Protein AF-A0A0F2RTW0-F1 (afdb_monomer)

Secondary structure (DSSP, 8-state):
-----HHHHHHHHHHHHHHHHHHHHHTTGGGS-EEEEETTEEEEGGG-

Nearest PDB structures (foldseek):
  3lv0-assembly1_A  TM=9.560E-01  e=2.006E-03  Bartonella henselae
  6ib8-assembly1_B  TM=9.221E-01  e=1.574E-02  Escherichia coli

Sequence (48 aa):
MAVRSPILNCMIRAAEKAAKGLVRDFGELEQLQVSVKGVSDFVSQADL

Radius of gyration: 15.2 Å; Cα contacts (8 Å, |Δi|>4): 22; chains: 1; bounding box: 30×26×39 Å

pLDDT: mean 94.34, std 6.98, range [56.94, 98.12]

Foldseek 3Di:
DPDDDPVVVVVVVVVVVLVVLVVVCVVVVVPWDKDAPDDVRIDTPSND

Mean predicted aligned error: 3.98 Å

Solvent-accessible surface area (backbone atoms only — not comparable to full-atom values): 3080 Å² total; per-residue (Å²): 130,87,81,73,54,72,67,56,55,51,54,51,52,53,51,57,57,52,48,57,52,45,59,55,50,59,76,45,51,92,76,53,56,71,46,78,79,49,92,98,34,74,48,43,67,81,80,112

Structure (mmCIF, N/CA/C/O backbone):
data_AF-A0A0F2RTW0-F1
#
_entry.id   AF-A0A0F2RTW0-F1
#
loop_
_atom_site.group_PDB
_atom_site.id
_atom_site.type_symbol
_atom_site.label_atom_id
_atom_site.label_alt_id
_atom_site.label_comp_id
_atom_site.label_asym_id
_atom_site.label_entity_id
_atom_site.label_seq_id
_atom_site.pdbx_PDB_ins_code
_atom_site.Cartn_x
_atom_site.Cartn_y
_atom_site.Cartn_z
_atom_site.occupancy
_atom_site.B_iso_or_equiv
_atom_site.auth_seq_id
_atom_site.auth_comp_id
_atom_site.auth_asym_id
_atom_site.auth_atom_id
_atom_site.pdbx_PDB_model_num
ATOM 1 N N . MET A 1 1 ? 10.415 -10.139 -28.363 1.00 56.94 1 MET A N 1
ATOM 2 C CA . MET A 1 1 ? 10.223 -9.926 -26.912 1.00 56.94 1 MET A CA 1
ATOM 3 C C . MET A 1 1 ? 10.754 -8.540 -26.587 1.00 56.94 1 MET A C 1
ATOM 5 O O . MET A 1 1 ? 11.933 -8.310 -26.825 1.00 56.94 1 MET A O 1
ATOM 9 N N . ALA A 1 2 ? 9.923 -7.599 -26.141 1.00 72.56 2 ALA A N 1
ATOM 10 C CA . ALA A 1 2 ? 10.442 -6.302 -25.709 1.00 72.56 2 ALA A CA 1
ATOM 11 C C . ALA A 1 2 ? 11.259 -6.509 -24.424 1.00 72.56 2 ALA A C 1
ATOM 13 O O . ALA A 1 2 ? 10.732 -7.008 -23.428 1.00 72.56 2 ALA A O 1
ATOM 14 N N . VAL A 1 3 ? 12.550 -6.181 -24.462 1.00 81.81 3 VAL A N 1
ATOM 15 C CA . VAL A 1 3 ? 13.410 -6.237 -23.277 1.00 81.81 3 VAL A CA 1
ATOM 16 C C . VAL A 1 3 ? 13.032 -5.059 -22.387 1.00 81.81 3 VAL A C 1
ATOM 18 O O . VAL A 1 3 ? 13.168 -3.902 -22.777 1.00 81.81 3 VAL A O 1
ATOM 21 N N . ARG A 1 4 ? 12.514 -5.353 -21.195 1.00 87.00 4 ARG A N 1
ATOM 22 C CA . ARG A 1 4 ? 12.232 -4.337 -20.176 1.00 87.00 4 ARG A CA 1
ATOM 23 C C . ARG A 1 4 ? 13.547 -3.851 -19.579 1.00 87.00 4 ARG A C 1
ATOM 25 O O . ARG A 1 4 ? 14.449 -4.657 -19.344 1.00 87.00 4 ARG A O 1
ATOM 32 N N . SER A 1 5 ? 13.641 -2.554 -19.295 1.00 95.94 5 SER A N 1
ATOM 33 C CA . SER A 1 5 ? 14.802 -2.011 -18.592 1.00 95.94 5 SER A CA 1
ATOM 34 C C . SER A 1 5 ? 14.936 -2.651 -17.198 1.00 95.94 5 SER A C 1
ATOM 36 O O . SER A 1 5 ? 13.927 -3.039 -16.596 1.00 95.94 5 SER A O 1
ATOM 38 N N . PRO A 1 6 ? 16.159 -2.763 -16.649 1.00 95.44 6 PRO A N 1
ATOM 39 C CA . PRO A 1 6 ? 16.367 -3.339 -15.320 1.00 95.44 6 PRO A CA 1
ATOM 40 C C . PRO A 1 6 ? 15.531 -2.656 -14.230 1.00 95.44 6 PRO A C 1
ATOM 42 O O . PRO A 1 6 ? 14.942 -3.335 -13.392 1.00 95.44 6 PRO A O 1
ATOM 45 N N . ILE A 1 7 ? 15.406 -1.326 -14.291 1.00 97.19 7 ILE A N 1
ATOM 46 C CA . ILE A 1 7 ? 14.611 -0.553 -13.332 1.00 97.19 7 ILE A CA 1
ATOM 47 C C . ILE A 1 7 ? 13.120 -0.911 -13.398 1.00 97.19 7 ILE A C 1
ATOM 49 O O . ILE A 1 7 ? 12.501 -1.129 -12.358 1.00 97.19 7 ILE A O 1
ATOM 53 N N . LEU A 1 8 ? 12.557 -1.077 -14.603 1.00 96.81 8 LEU A N 1
ATOM 54 C CA . LEU A 1 8 ? 11.159 -1.480 -14.769 1.00 96.81 8 LEU A CA 1
ATOM 55 C C . LEU A 1 8 ? 10.907 -2.875 -14.195 1.00 96.81 8 LEU A C 1
ATOM 57 O O . LEU A 1 8 ? 9.886 -3.096 -13.550 1.00 96.81 8 LEU A O 1
ATOM 61 N N . ASN A 1 9 ? 11.845 -3.809 -14.369 1.00 95.81 9 ASN A N 1
ATOM 62 C CA . ASN A 1 9 ? 11.715 -5.142 -13.780 1.00 95.81 9 ASN A CA 1
ATOM 63 C C . ASN A 1 9 ? 11.685 -5.094 -12.245 1.00 95.81 9 ASN A C 1
ATOM 65 O O . ASN A 1 9 ? 10.903 -5.823 -11.635 1.00 95.81 9 ASN A O 1
ATOM 69 N N . CYS A 1 10 ? 12.492 -4.232 -11.619 1.00 97.31 10 CYS A N 1
ATOM 70 C CA . CYS A 1 10 ? 12.461 -4.039 -10.168 1.00 97.31 10 CYS A CA 1
ATOM 71 C C . CYS A 1 10 ? 11.130 -3.443 -9.698 1.00 97.31 10 CYS A C 1
ATOM 73 O O . CYS A 1 10 ? 10.534 -3.973 -8.762 1.00 97.31 10 CYS A O 1
ATOM 75 N N . MET A 1 11 ? 10.636 -2.395 -10.368 1.00 98.00 11 MET A N 1
ATOM 76 C CA . MET A 1 11 ? 9.362 -1.755 -10.017 1.00 98.00 11 MET A CA 1
ATOM 77 C C . MET A 1 11 ? 8.186 -2.732 -10.115 1.00 98.00 11 MET A C 1
ATOM 79 O O . MET A 1 11 ? 7.384 -2.821 -9.188 1.00 98.00 11 MET A O 1
ATOM 83 N N . ILE A 1 12 ? 8.120 -3.512 -11.200 1.00 97.06 12 ILE A N 1
ATOM 84 C CA . ILE A 1 12 ? 7.060 -4.509 -11.404 1.00 97.06 12 ILE A CA 1
ATOM 85 C C . ILE A 1 12 ? 7.100 -5.560 -10.292 1.00 97.06 12 ILE A C 1
ATOM 87 O O . ILE A 1 12 ? 6.084 -5.820 -9.656 1.00 97.06 12 ILE A O 1
ATOM 91 N N . ARG A 1 13 ? 8.280 -6.117 -9.997 1.00 97.31 13 ARG A N 1
ATOM 92 C CA . ARG A 1 13 ? 8.426 -7.134 -8.944 1.00 97.31 13 ARG A CA 1
ATOM 93 C C . ARG A 1 13 ? 8.077 -6.600 -7.556 1.00 97.31 13 ARG A C 1
ATOM 95 O O . ARG A 1 13 ? 7.507 -7.337 -6.755 1.00 97.31 13 ARG A O 1
ATOM 102 N N . ALA A 1 14 ? 8.420 -5.347 -7.260 1.00 98.06 14 ALA A N 1
ATOM 103 C CA . ALA A 1 14 ? 8.056 -4.707 -6.000 1.00 98.06 14 ALA A CA 1
ATOM 104 C C . ALA A 1 14 ? 6.530 -4.573 -5.868 1.00 98.06 14 ALA A C 1
ATOM 106 O O . ALA A 1 14 ? 5.970 -4.984 -4.851 1.00 98.06 14 ALA A O 1
ATOM 107 N N . ALA A 1 15 ? 5.858 -4.092 -6.920 1.00 98.12 15 ALA A N 1
ATOM 108 C CA . ALA A 1 15 ? 4.404 -3.960 -6.951 1.00 98.12 15 ALA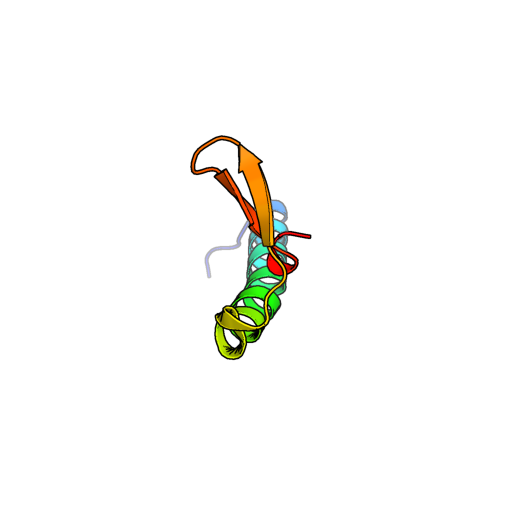 A CA 1
ATOM 109 C C . ALA A 1 15 ? 3.692 -5.320 -6.836 1.00 98.12 15 ALA A C 1
ATOM 111 O O . ALA A 1 15 ? 2.790 -5.476 -6.018 1.00 98.12 15 ALA A O 1
ATOM 112 N N . GLU A 1 16 ? 4.137 -6.333 -7.587 1.00 97.94 16 GLU A N 1
ATOM 113 C CA . GLU A 1 16 ? 3.584 -7.694 -7.518 1.00 97.94 16 GLU A CA 1
ATOM 114 C C . GLU A 1 16 ? 3.751 -8.320 -6.128 1.00 97.94 16 GLU A C 1
ATOM 116 O O . GLU A 1 16 ? 2.877 -9.055 -5.664 1.00 97.94 16 GLU A O 1
ATOM 121 N N . LYS A 1 17 ? 4.872 -8.045 -5.448 1.00 97.38 17 LYS A N 1
ATOM 122 C CA . LYS A 1 17 ? 5.113 -8.540 -4.090 1.00 97.38 17 LYS A CA 1
ATOM 123 C C . LYS A 1 17 ? 4.172 -7.883 -3.080 1.00 97.38 17 LYS A C 1
ATOM 125 O O . LYS A 1 17 ? 3.602 -8.604 -2.265 1.00 97.38 17 LYS A O 1
ATOM 130 N N . ALA A 1 18 ? 3.994 -6.564 -3.153 1.00 97.81 18 ALA A N 1
ATOM 131 C CA . ALA A 1 18 ? 3.077 -5.832 -2.279 1.00 97.81 18 ALA A CA 1
ATOM 132 C C . ALA A 1 18 ? 1.615 -6.256 -2.505 1.00 97.81 18 ALA A C 1
ATOM 134 O O . ALA A 1 18 ? 0.900 -6.555 -1.551 1.00 97.81 18 ALA A O 1
ATOM 135 N N . ALA A 1 19 ? 1.199 -6.391 -3.770 1.00 97.88 19 ALA A N 1
ATOM 136 C CA . ALA A 1 19 ? -0.171 -6.747 -4.138 1.00 97.88 19 ALA A CA 1
ATOM 137 C C . ALA A 1 19 ? -0.651 -8.060 -3.499 1.00 97.88 19 ALA A C 1
ATOM 139 O O . ALA A 1 19 ? -1.812 -8.171 -3.121 1.00 97.88 19 ALA A O 1
ATOM 140 N N . LYS A 1 20 ? 0.236 -9.051 -3.330 1.00 96.88 20 LYS A N 1
ATOM 141 C CA . LYS A 1 20 ? -0.118 -10.324 -2.680 1.00 96.88 20 LYS A CA 1
ATOM 142 C C . LYS A 1 20 ? -0.570 -10.150 -1.229 1.00 96.88 20 LYS A C 1
ATOM 144 O O . LYS A 1 20 ? -1.488 -10.847 -0.812 1.00 96.88 20 LYS A O 1
ATOM 149 N N . GLY A 1 21 ? 0.075 -9.253 -0.479 1.00 96.00 21 GLY A N 1
ATOM 150 C CA . GLY A 1 21 ? -0.322 -8.927 0.894 1.00 96.00 21 GLY A CA 1
ATOM 151 C C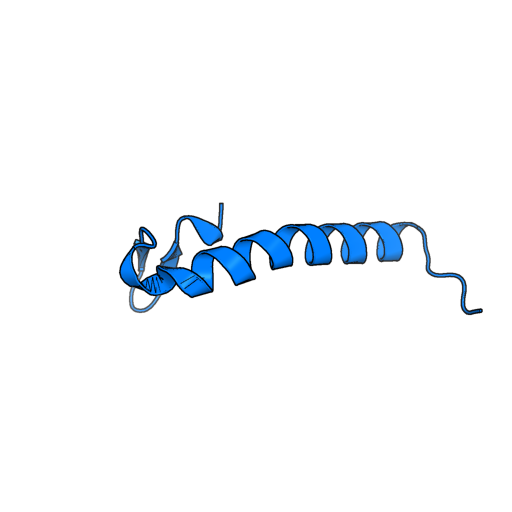 . GLY A 1 21 ? -1.671 -8.219 0.908 1.00 96.00 21 GLY A C 1
ATOM 152 O O . GLY A 1 21 ? -2.609 -8.709 1.525 1.00 96.00 21 GLY A O 1
ATOM 153 N N . LEU A 1 22 ? -1.799 -7.165 0.097 1.00 97.38 22 LEU A N 1
ATOM 154 C CA . LEU A 1 22 ? -3.030 -6.375 -0.015 1.00 97.38 22 LEU A CA 1
ATOM 155 C C . LEU A 1 22 ? -4.259 -7.227 -0.367 1.00 97.38 22 LEU A C 1
ATOM 157 O O . LEU A 1 22 ? -5.315 -7.060 0.231 1.00 97.38 22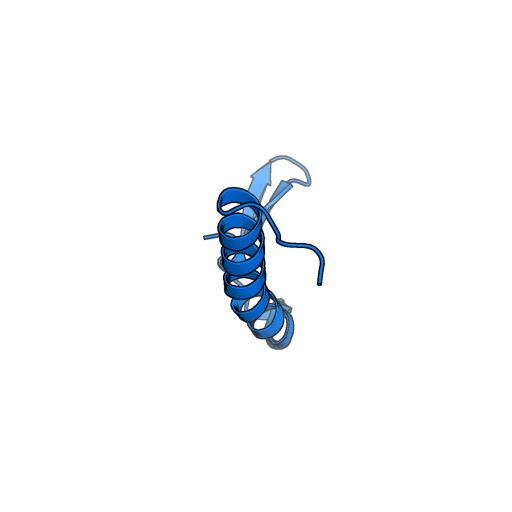 LEU A O 1
ATOM 161 N N . VAL A 1 23 ? -4.130 -8.165 -1.313 1.00 97.25 23 VAL A N 1
ATOM 162 C CA . VAL A 1 23 ? -5.239 -9.053 -1.708 1.00 97.25 23 VAL A CA 1
ATOM 163 C C . VAL A 1 23 ? -5.669 -9.969 -0.562 1.00 97.25 23 VAL A C 1
ATOM 165 O O . VAL A 1 23 ? -6.863 -10.202 -0.390 1.00 97.25 23 VAL A O 1
ATOM 168 N N . ARG A 1 24 ? -4.717 -10.492 0.219 1.00 95.50 24 ARG A N 1
ATOM 169 C CA . ARG A 1 24 ? -5.022 -11.332 1.383 1.00 95.50 24 ARG A CA 1
ATOM 170 C C . ARG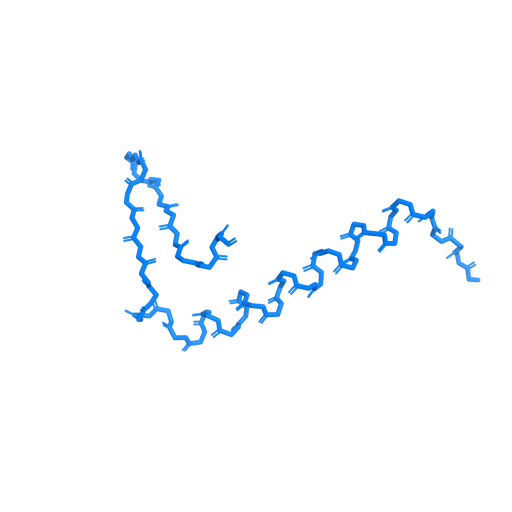 A 1 24 ? -5.722 -10.514 2.463 1.00 95.50 24 ARG A C 1
ATOM 172 O O . ARG A 1 24 ? -6.773 -10.924 2.937 1.00 95.50 24 ARG A O 1
ATOM 179 N N . 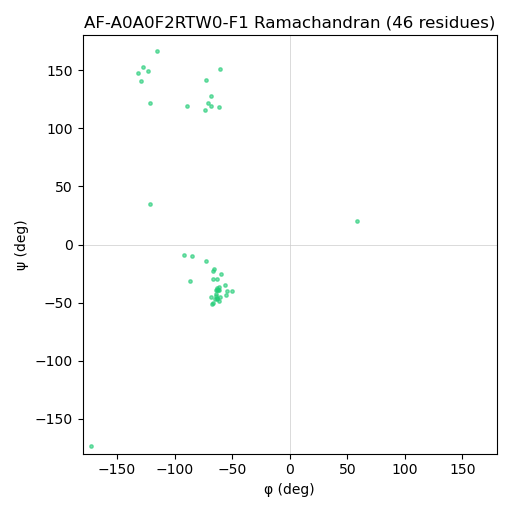ASP A 1 25 ? -5.154 -9.365 2.807 1.00 96.56 25 ASP A N 1
ATOM 180 C CA . ASP A 1 25 ? -5.638 -8.528 3.904 1.00 96.56 25 ASP A CA 1
ATOM 181 C C . ASP A 1 25 ? -7.025 -7.936 3.578 1.00 96.56 25 ASP A C 1
ATOM 183 O O . ASP A 1 25 ? -7.870 -7.799 4.459 1.00 96.56 25 ASP A O 1
ATOM 187 N N . PHE A 1 26 ? -7.327 -7.703 2.293 1.00 95.88 26 PHE A N 1
ATOM 188 C CA . PHE A 1 26 ? -8.673 -7.341 1.836 1.00 95.88 26 PHE A CA 1
ATOM 189 C C . PHE A 1 26 ? -9.720 -8.440 2.093 1.00 95.88 26 PHE A C 1
ATOM 191 O O . PHE A 1 26 ? -10.890 -8.135 2.312 1.00 95.88 26 PHE A O 1
ATOM 198 N N . GLY A 1 27 ? -9.320 -9.715 2.093 1.00 95.69 27 GLY A N 1
ATOM 199 C CA . GLY A 1 27 ? -10.210 -10.830 2.429 1.00 95.69 27 GLY A CA 1
ATOM 200 C C . GLY A 1 27 ? -10.680 -10.823 3.889 1.00 95.69 27 GLY A C 1
ATOM 201 O O . GLY A 1 27 ? -11.723 -11.397 4.191 1.00 95.69 27 GLY A O 1
ATOM 202 N N . GLU A 1 28 ? -9.951 -10.139 4.774 1.00 95.06 28 GLU A N 1
ATOM 203 C CA . GLU A 1 28 ? -10.233 -10.015 6.209 1.00 95.06 28 GLU A CA 1
ATOM 204 C C . GLU A 1 28 ? -10.407 -8.539 6.613 1.00 95.06 28 GLU A C 1
ATOM 206 O O . GLU A 1 28 ? -10.039 -8.132 7.713 1.00 95.06 28 GLU A O 1
ATOM 211 N N . LEU A 1 29 ? -10.979 -7.722 5.718 1.00 94.06 29 LEU A N 1
ATOM 212 C CA . LEU A 1 29 ? -11.031 -6.259 5.835 1.00 94.06 29 LEU A CA 1
ATOM 213 C C . LEU A 1 29 ? -11.551 -5.752 7.190 1.00 94.06 29 LEU A C 1
ATOM 215 O O . LEU A 1 29 ? -11.019 -4.790 7.733 1.00 94.06 29 LEU A O 1
ATOM 219 N N . GLU A 1 30 ? -12.576 -6.397 7.745 1.00 94.62 30 GLU A N 1
ATOM 220 C CA . GLU A 1 30 ? -13.180 -6.008 9.029 1.00 94.62 30 GLU A CA 1
ATOM 221 C C . GLU A 1 30 ? -12.236 -6.196 10.227 1.00 94.62 30 GLU A C 1
ATOM 223 O O . GLU A 1 30 ? -12.413 -5.550 11.258 1.00 94.62 30 GLU A O 1
ATOM 228 N N . GLN A 1 31 ? -11.236 -7.072 10.097 1.00 94.25 31 GLN A N 1
ATOM 229 C CA . GLN A 1 31 ? -10.214 -7.328 11.116 1.00 94.25 31 GLN A CA 1
ATOM 230 C C . GLN A 1 31 ? -8.972 -6.451 10.925 1.00 94.25 31 GLN A C 1
ATOM 232 O O . GLN A 1 31 ? -8.084 -6.434 11.784 1.00 94.25 31 GLN A O 1
ATOM 237 N N . LEU A 1 32 ? -8.884 -5.728 9.804 1.00 95.31 32 LEU A N 1
ATOM 238 C CA . LEU A 1 32 ? -7.717 -4.928 9.483 1.00 95.31 32 LEU A CA 1
ATOM 239 C C . LEU A 1 32 ? -7.642 -3.714 10.410 1.00 95.31 32 LEU A C 1
ATOM 241 O O . LEU A 1 32 ? -8.543 -2.877 10.466 1.00 95.31 32 LEU A O 1
ATOM 245 N N . GLN A 1 33 ? -6.535 -3.607 11.140 1.00 95.50 33 GLN A N 1
ATOM 246 C CA . GLN A 1 33 ? 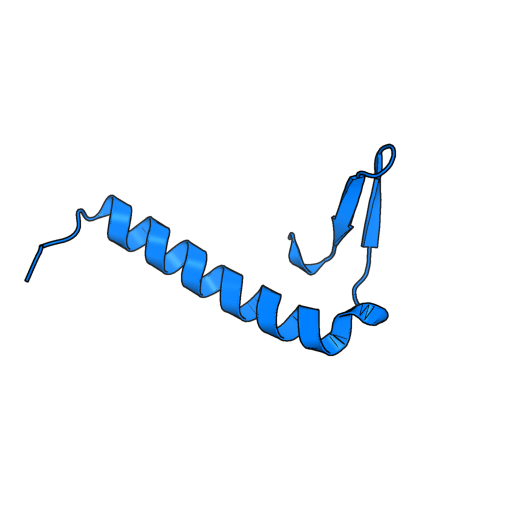-6.315 -2.483 12.040 1.00 95.50 33 GLN A CA 1
ATOM 247 C C . GLN A 1 33 ? -6.125 -1.202 11.230 1.00 95.50 33 GLN A C 1
ATOM 249 O O . GLN A 1 33 ? -5.278 -1.147 10.336 1.00 95.50 33 GLN A O 1
ATOM 254 N N . VAL A 1 34 ? -6.896 -0.171 11.575 1.00 96.19 34 VAL A N 1
ATOM 255 C CA . VAL A 1 34 ? -6.868 1.143 10.928 1.00 96.19 34 VAL A CA 1
ATOM 256 C C . VAL A 1 34 ? -6.588 2.251 11.937 1.00 96.19 34 VAL A C 1
ATOM 258 O O . VAL A 1 34 ? -6.956 2.172 13.107 1.00 96.19 34 VAL A O 1
ATOM 261 N N . SER A 1 35 ? -5.931 3.307 11.474 1.00 96.75 35 SER A N 1
ATOM 262 C CA . SER A 1 35 ? -5.665 4.538 12.214 1.00 96.75 35 SER A CA 1
ATOM 263 C C . SER A 1 35 ? -6.024 5.751 11.364 1.00 96.75 35 SER A C 1
ATOM 265 O O . SER A 1 35 ? -5.899 5.734 10.139 1.00 96.75 35 SER A O 1
ATOM 267 N N . VAL A 1 36 ? -6.467 6.822 12.018 1.00 96.94 36 VAL A N 1
ATOM 268 C CA . VAL A 1 36 ? -6.812 8.084 11.356 1.00 96.94 36 VAL A CA 1
ATOM 269 C C . VAL A 1 36 ? -5.566 8.962 11.293 1.00 96.94 36 VAL A C 1
ATOM 271 O O . VAL A 1 36 ? -5.013 9.322 12.330 1.00 96.94 36 VAL A O 1
ATOM 274 N N . LYS A 1 37 ? -5.130 9.317 10.082 1.00 95.62 37 LYS A N 1
ATOM 275 C CA . LYS A 1 37 ? -4.051 10.294 9.859 1.00 95.62 37 LYS A CA 1
ATOM 276 C C . LYS A 1 37 ? -4.588 11.726 9.820 1.00 95.62 37 LYS A C 1
ATOM 278 O O . LYS A 1 37 ? -3.893 12.656 10.221 1.00 95.62 37 LYS A O 1
ATOM 283 N N . GLY A 1 38 ? -5.824 11.902 9.352 1.00 95.56 38 GLY A N 1
ATOM 284 C CA . GLY A 1 38 ? -6.487 13.196 9.213 1.00 95.56 38 GLY A CA 1
ATOM 285 C C . GLY A 1 38 ? -7.956 13.057 8.817 1.00 95.56 38 GLY A C 1
ATOM 286 O O . GLY A 1 38 ? -8.501 11.956 8.763 1.00 95.56 38 GLY A O 1
ATOM 287 N N . VAL A 1 39 ? -8.620 14.180 8.539 1.00 96.62 39 VAL A N 1
ATOM 288 C CA . VAL A 1 39 ? -10.029 14.173 8.113 1.00 96.62 39 VAL A CA 1
ATOM 289 C C . VAL A 1 39 ? -10.158 13.395 6.806 1.00 96.62 39 VAL A C 1
ATOM 291 O O . VAL A 1 39 ? -9.566 13.779 5.801 1.00 96.62 39 VAL A O 1
ATOM 294 N N . SER A 1 40 ? -10.928 12.308 6.832 1.00 94.81 40 SER A N 1
ATOM 29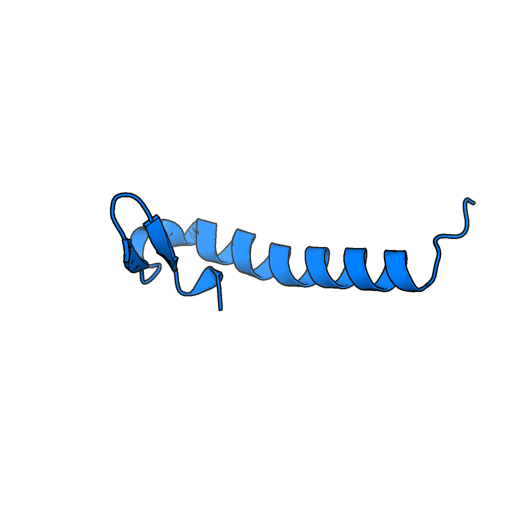5 C CA . SER A 1 40 ? -11.091 11.387 5.700 1.00 94.81 40 SER A CA 1
ATOM 296 C C . SER A 1 40 ? -9.782 10.757 5.190 1.00 94.81 40 SER A C 1
ATOM 298 O O . SER A 1 40 ? -9.750 10.274 4.061 1.00 94.81 40 SER A O 1
ATOM 300 N N . ASP A 1 41 ? -8.718 10.738 6.002 1.00 97.06 41 ASP A N 1
ATOM 301 C CA . ASP A 1 41 ? -7.430 10.120 5.669 1.00 97.06 41 ASP A CA 1
ATOM 302 C C . ASP A 1 41 ? -7.069 9.035 6.690 1.00 97.06 41 ASP A C 1
ATOM 304 O O . ASP A 1 41 ? -6.943 9.297 7.891 1.00 97.06 41 ASP A O 1
ATOM 308 N N . PHE A 1 42 ? -6.877 7.811 6.201 1.00 95.12 42 PHE A N 1
ATOM 309 C CA . PHE A 1 42 ? -6.679 6.614 7.013 1.00 95.12 42 PHE A CA 1
ATOM 310 C C . PHE A 1 42 ? -5.415 5.870 6.584 1.00 95.12 42 PHE A C 1
ATOM 312 O O . PHE A 1 42 ? -4.972 5.970 5.440 1.00 95.12 42 PHE A O 1
ATOM 319 N N . VAL A 1 43 ? -4.824 5.137 7.521 1.00 96.50 43 VAL A N 1
ATOM 320 C CA . VAL A 1 43 ? -3.745 4.175 7.275 1.00 96.50 43 VAL A CA 1
ATOM 321 C C . VAL A 1 43 ? -4.117 2.860 7.935 1.00 96.50 43 VAL A C 1
ATOM 323 O O . VAL A 1 43 ? -4.683 2.851 9.028 1.00 96.50 43 VAL A O 1
ATOM 326 N N . SER A 1 44 ? -3.819 1.757 7.273 1.00 96.69 44 SER A N 1
ATOM 327 C CA . SER A 1 44 ? -4.067 0.408 7.752 1.00 96.69 44 SER A CA 1
ATOM 328 C C . SER A 1 44 ? -2.762 -0.342 7.978 1.00 96.69 44 SER A C 1
ATOM 330 O O . SER A 1 44 ? -1.700 0.059 7.501 1.00 96.69 44 SER A O 1
ATOM 332 N N . GLN A 1 45 ? -2.837 -1.473 8.676 1.00 95.31 45 GLN A N 1
ATOM 333 C CA . GLN A 1 45 ? -1.689 -2.372 8.792 1.00 95.31 45 GLN A CA 1
ATOM 334 C C . GLN A 1 45 ? -1.199 -2.881 7.423 1.00 95.31 45 GLN A C 1
ATOM 336 O O . GLN A 1 45 ? -0.022 -3.195 7.294 1.00 95.31 45 GLN A O 1
ATOM 341 N N . ALA A 1 46 ? -2.063 -2.923 6.404 1.00 96.50 46 ALA A N 1
ATOM 342 C CA . ALA A 1 46 ? -1.6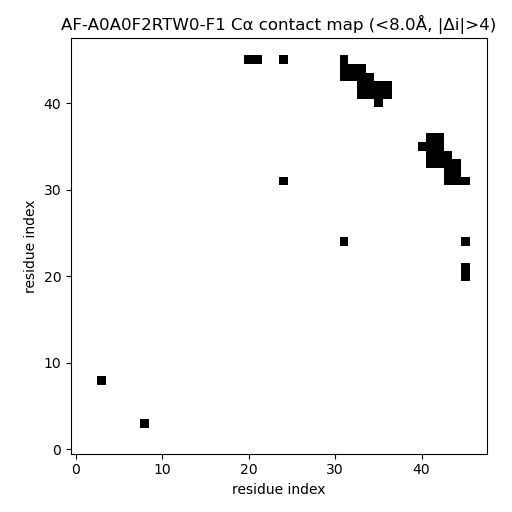97 -3.361 5.058 1.00 96.50 46 ALA A CA 1
ATOM 343 C C . ALA A 1 46 ? -0.827 -2.338 4.293 1.00 96.50 46 ALA A C 1
ATOM 345 O O . ALA A 1 46 ? -0.238 -2.682 3.268 1.00 96.50 46 ALA A O 1
ATOM 346 N N . ASP A 1 47 ? -0.733 -1.093 4.776 1.00 93.75 47 ASP A N 1
ATOM 347 C CA . ASP A 1 47 ? 0.098 -0.037 4.183 1.00 93.75 47 ASP A CA 1
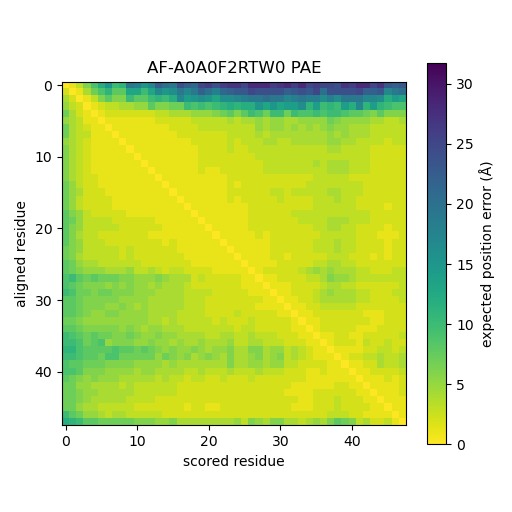ATOM 348 C C . ASP A 1 47 ? 1.569 -0.071 4.659 1.00 93.75 47 ASP A C 1
ATOM 350 O O . ASP A 1 47 ? 2.398 0.667 4.117 1.00 93.75 47 ASP A O 1
ATOM 354 N N . LEU A 1 48 ? 1.888 -0.888 5.676 1.00 88.62 48 LEU A N 1
ATOM 355 C CA . LEU A 1 48 ? 3.199 -0.973 6.346 1.00 88.62 48 LEU A CA 1
ATOM 356 C C . LEU A 1 48 ? 4.002 -2.208 5.907 1.00 88.62 48 LEU A C 1
ATOM 358 O O . LEU A 1 48 ? 5.225 -2.048 5.682 1.00 88.62 48 LEU A O 1
#